Protein AF-G5H5Q1-F1 (afdb_monomer_lite)

pLDDT: mean 81.9, std 11.22, range [58.06, 96.06]

Secondary structure (DSSP, 8-state):
-PPPPPHHHHHHHHHHHHHHHHHHHHSS----------HHHHHHHHHHTT-

Structure (mmCIF, N/CA/C/O backbone):
data_AF-G5H5Q1-F1
#
_entry.id   AF-G5H5Q1-F1
#
loop_
_atom_site.group_PDB
_atom_site.id
_atom_site.type_symbol
_atom_site.label_atom_id
_atom_site.label_alt_id
_atom_site.label_comp_id
_atom_site.label_asym_id
_atom_site.label_entity_id
_atom_site.label_seq_id
_atom_site.pdbx_PDB_ins_code
_atom_site.Cartn_x
_atom_site.Cartn_y
_atom_site.Cartn_z
_atom_site.occupancy
_atom_site.B_iso_or_equiv
_atom_site.auth_seq_id
_atom_site.auth_comp_id
_atom_site.auth_asym_id
_atom_site.auth_atom_id
_atom_site.pdbx_PDB_model_num
ATOM 1 N N . MET A 1 1 ? -10.536 1.892 30.041 1.00 65.50 1 MET A N 1
ATOM 2 C CA . MET A 1 1 ? -10.630 3.081 29.161 1.00 65.50 1 MET A CA 1
ATOM 3 C C . MET A 1 1 ? -11.048 2.621 27.768 1.00 65.50 1 MET A C 1
ATOM 5 O O . MET A 1 1 ? -10.342 1.798 27.195 1.00 65.50 1 MET A O 1
ATOM 9 N N . LYS A 1 2 ? -12.210 3.047 27.246 1.00 69.50 2 LYS A N 1
ATOM 10 C CA . LYS A 1 2 ? -12.626 2.689 25.875 1.00 69.50 2 LYS A CA 1
ATOM 11 C C . LYS A 1 2 ? -11.642 3.327 24.892 1.00 69.50 2 LYS A C 1
ATOM 13 O O . LYS A 1 2 ? -11.450 4.541 24.939 1.00 69.50 2 LYS A O 1
ATOM 18 N N . LYS A 1 3 ? -11.000 2.522 24.039 1.00 77.88 3 LYS A N 1
ATOM 19 C CA . LYS A 1 3 ? -10.132 3.049 22.980 1.00 77.88 3 LYS A CA 1
ATOM 20 C C . LYS A 1 3 ? -11.020 3.817 22.003 1.00 77.88 3 LYS A C 1
ATOM 22 O O . LYS A 1 3 ? -11.939 3.241 21.428 1.00 77.88 3 LYS A O 1
ATOM 27 N N . ARG A 1 4 ? -10.802 5.127 21.892 1.00 86.94 4 ARG A N 1
ATOM 28 C CA . ARG A 1 4 ? -11.466 5.950 20.880 1.00 86.94 4 ARG A CA 1
ATOM 29 C C . ARG A 1 4 ? -10.872 5.589 19.525 1.00 86.94 4 ARG A C 1
ATOM 31 O O . ARG A 1 4 ? -9.656 5.455 19.424 1.00 86.94 4 ARG A O 1
ATOM 38 N N . ILE A 1 5 ? -11.730 5.415 18.525 1.00 86.81 5 ILE A N 1
ATOM 39 C CA . ILE A 1 5 ? -11.293 5.208 17.145 1.00 86.81 5 ILE A CA 1
ATOM 40 C C . ILE A 1 5 ? -10.553 6.473 16.726 1.00 86.81 5 ILE A C 1
ATOM 42 O O . ILE A 1 5 ? -11.107 7.571 16.797 1.00 86.81 5 ILE A O 1
ATOM 46 N N . THR A 1 6 ? -9.287 6.318 16.362 1.00 92.62 6 THR A N 1
ATOM 47 C CA . THR A 1 6 ? -8.461 7.419 15.874 1.00 92.62 6 THR A CA 1
ATOM 48 C C . THR A 1 6 ? -8.580 7.533 14.357 1.00 92.62 6 THR A C 1
ATOM 50 O O . THR A 1 6 ? -8.974 6.589 13.671 1.00 92.62 6 THR A O 1
ATOM 53 N N . GLU A 1 7 ? -8.186 8.675 13.801 1.00 93.12 7 GLU A N 1
ATOM 54 C CA . GLU A 1 7 ? -8.101 8.860 12.347 1.00 93.12 7 GLU A CA 1
ATOM 55 C C . GLU A 1 7 ? -7.195 7.807 11.684 1.00 93.12 7 GLU A C 1
ATOM 57 O O . GLU A 1 7 ? -7.488 7.290 10.606 1.00 93.12 7 GLU A O 1
ATOM 62 N N . GLN A 1 8 ? -6.122 7.402 12.368 1.00 93.94 8 GLN A N 1
ATOM 63 C CA . GLN A 1 8 ? -5.247 6.337 11.885 1.00 93.94 8 GLN A CA 1
ATOM 64 C C . GLN A 1 8 ? -5.958 4.989 11.772 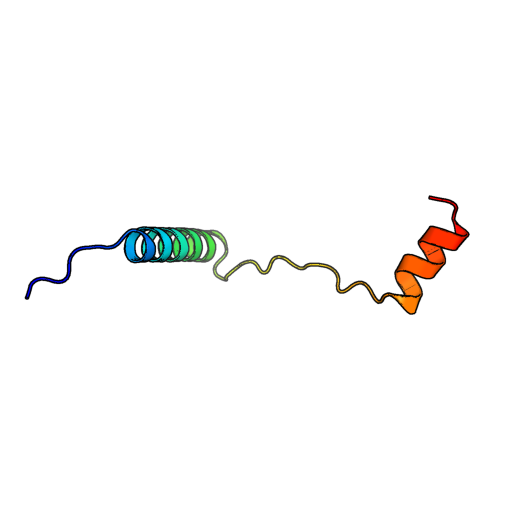1.00 93.94 8 GLN A C 1
ATOM 66 O O . GLN A 1 8 ? -5.675 4.225 10.847 1.00 93.94 8 GLN A O 1
ATOM 71 N N . ASP A 1 9 ? -6.868 4.690 12.696 1.00 94.31 9 ASP A N 1
ATOM 72 C CA . ASP A 1 9 ? -7.637 3.449 12.663 1.00 94.31 9 ASP A CA 1
ATOM 73 C C . ASP A 1 9 ? -8.594 3.441 11.468 1.00 94.31 9 ASP A C 1
ATOM 75 O O . ASP A 1 9 ? -8.685 2.434 10.764 1.00 94.31 9 ASP A O 1
ATOM 79 N N . TYR A 1 10 ? -9.216 4.586 11.168 1.00 94.56 10 TYR A N 1
ATOM 80 C CA . TYR A 1 10 ? -10.042 4.761 9.973 1.00 94.56 10 TYR A CA 1
ATOM 81 C C . TYR A 1 10 ? -9.240 4.531 8.683 1.00 94.56 10 TYR A C 1
ATOM 83 O O . TYR A 1 10 ? -9.632 3.734 7.828 1.00 94.56 10 TYR A O 1
ATOM 91 N N . LEU A 1 11 ? -8.060 5.150 8.566 1.00 95.88 11 LEU A N 1
ATOM 92 C CA . LEU A 1 11 ? -7.188 4.971 7.402 1.00 95.88 11 LEU A CA 1
ATOM 93 C C . LEU A 1 11 ? -6.727 3.515 7.243 1.00 95.88 11 LEU A C 1
ATOM 95 O O . LEU A 1 11 ? -6.662 3.001 6.124 1.00 95.88 11 LEU A O 1
ATOM 99 N N . LYS A 1 12 ? -6.410 2.828 8.348 1.00 95.94 12 LYS A N 1
ATOM 100 C CA . LYS A 1 12 ? -6.041 1.404 8.326 1.00 95.94 12 LYS A CA 1
ATOM 101 C C . LYS A 1 12 ? -7.202 0.526 7.869 1.00 95.94 12 LYS A C 1
ATOM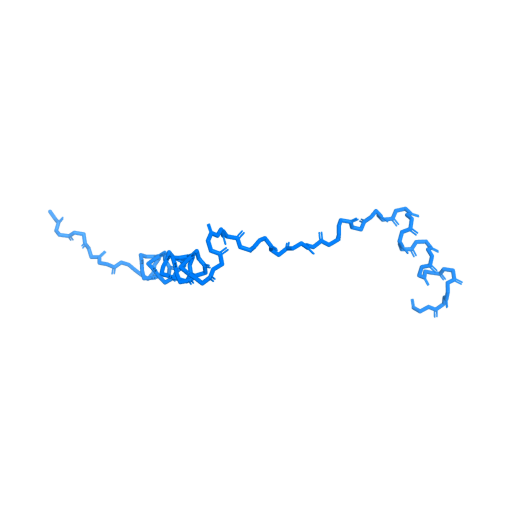 103 O O . LYS A 1 12 ? -6.980 -0.360 7.044 1.00 95.94 12 LYS A O 1
ATOM 108 N N . ALA A 1 13 ? -8.413 0.782 8.361 1.00 96.06 13 ALA A 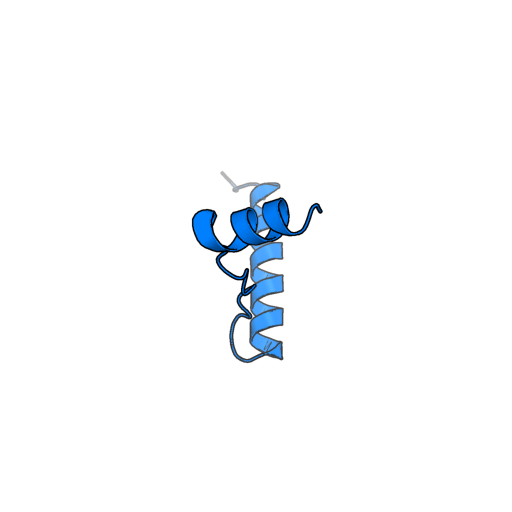N 1
ATOM 109 C CA . ALA A 1 13 ? -9.608 0.053 7.950 1.00 96.06 13 ALA A CA 1
ATOM 110 C C . ALA A 1 13 ? -9.864 0.215 6.445 1.00 96.06 13 ALA A C 1
ATOM 112 O O . ALA A 1 13 ? -10.017 -0.783 5.745 1.00 96.06 13 ALA A O 1
ATOM 113 N N . HIS A 1 14 ? -9.789 1.444 5.927 1.00 95.50 14 HIS A N 1
ATOM 114 C CA . HIS A 1 14 ? -9.983 1.712 4.501 1.00 95.50 14 HIS A CA 1
ATOM 115 C C . HIS A 1 14 ? -8.921 1.029 3.621 1.00 95.50 14 HIS A C 1
ATOM 117 O O . HIS A 1 14 ? -9.239 0.443 2.587 1.00 95.50 14 HIS A O 1
ATOM 123 N N . ARG A 1 15 ? -7.644 1.048 4.032 1.00 93.25 15 ARG A N 1
ATOM 124 C CA . ARG A 1 15 ? -6.571 0.328 3.316 1.00 93.25 15 ARG A CA 1
ATOM 125 C C . ARG A 1 15 ? -6.818 -1.179 3.281 1.00 93.25 15 ARG A C 1
ATOM 127 O O . ARG A 1 15 ? -6.567 -1.805 2.256 1.00 93.25 15 ARG A O 1
ATOM 134 N N . LYS A 1 16 ? -7.289 -1.754 4.392 1.00 94.56 16 LYS A N 1
ATOM 135 C CA . LYS A 1 16 ? -7.603 -3.183 4.485 1.00 94.56 16 LYS A CA 1
ATOM 136 C C . LYS A 1 16 ? -8.782 -3.549 3.581 1.00 94.56 16 LYS A C 1
ATOM 138 O O . LYS A 1 16 ? -8.644 -4.475 2.792 1.00 94.56 16 LYS A O 1
ATOM 143 N N . ALA A 1 17 ? -9.865 -2.775 3.628 1.00 95.12 17 ALA A N 1
ATOM 144 C CA . ALA A 1 17 ? -11.037 -2.973 2.776 1.00 95.12 17 ALA A CA 1
ATOM 145 C C . ALA A 1 17 ? -10.673 -2.935 1.282 1.00 95.12 17 ALA A C 1
ATOM 147 O O . ALA A 1 17 ? -10.973 -3.869 0.548 1.00 95.12 17 ALA A O 1
ATOM 148 N N . SER A 1 18 ? -9.903 -1.931 0.851 1.00 92.50 18 SER A N 1
ATOM 149 C CA . SER A 1 18 ? -9.434 -1.842 -0.538 1.00 92.50 18 SER A CA 1
ATOM 150 C C . SER A 1 18 ? -8.585 -3.053 -0.961 1.00 92.50 18 SER A C 1
ATOM 152 O O . SER A 1 18 ? -8.709 -3.538 -2.086 1.00 92.50 18 SER A O 1
ATOM 154 N N . ARG A 1 19 ? -7.755 -3.588 -0.051 1.00 90.31 19 ARG A N 1
ATOM 155 C CA . ARG A 1 19 ? -6.965 -4.809 -0.286 1.00 90.31 19 ARG A CA 1
ATOM 156 C C . ARG A 1 19 ? -7.853 -6.042 -0.443 1.00 90.31 19 ARG A C 1
ATOM 158 O O . ARG A 1 19 ? -7.582 -6.886 -1.290 1.00 90.31 19 ARG A O 1
ATOM 165 N N . GLU A 1 20 ? -8.881 -6.168 0.385 1.00 92.94 20 GLU A N 1
ATOM 166 C CA . GLU A 1 20 ? -9.825 -7.287 0.339 1.00 92.94 20 GLU A CA 1
ATOM 167 C C . GLU A 1 20 ? -10.655 -7.254 -0.947 1.00 92.94 20 GLU A C 1
ATOM 169 O O . GLU A 1 20 ? -10.785 -8.281 -1.606 1.00 92.94 20 GLU A O 1
ATOM 174 N N . GLU A 1 21 ? -11.112 -6.078 -1.379 1.00 92.94 21 GLU A N 1
ATOM 175 C CA . GLU A 1 21 ? -11.788 -5.887 -2.671 1.00 92.94 21 GLU A CA 1
ATOM 176 C C . GLU A 1 21 ? -10.891 -6.230 -3.869 1.00 92.94 21 GLU A C 1
ATOM 178 O O . GLU A 1 21 ? -11.343 -6.764 -4.883 1.00 92.94 21 GLU A O 1
ATOM 183 N N . GLU A 1 22 ? -9.603 -5.902 -3.784 1.00 89.62 22 GLU A N 1
ATOM 184 C CA . GLU A 1 22 ? -8.603 -6.251 -4.790 1.00 89.62 22 GLU A CA 1
ATOM 185 C C . GLU A 1 22 ? -8.389 -7.771 -4.859 1.00 89.62 22 GLU A C 1
ATOM 187 O O . GLU A 1 22 ? -8.401 -8.351 -5.946 1.00 89.62 22 GLU A O 1
ATOM 192 N N . ILE A 1 23 ? -8.264 -8.434 -3.705 1.00 91.56 23 ILE A N 1
ATOM 193 C CA . ILE A 1 23 ? -8.138 -9.894 -3.618 1.00 91.56 23 ILE A CA 1
ATOM 194 C C . ILE A 1 23 ? -9.418 -10.579 -4.110 1.00 91.56 23 ILE A C 1
ATOM 196 O O . ILE A 1 23 ? -9.321 -11.545 -4.860 1.00 91.56 23 ILE A O 1
ATOM 200 N N . ALA A 1 24 ? -10.601 -10.073 -3.760 1.00 93.38 24 ALA A N 1
ATOM 201 C CA . ALA A 1 24 ? -11.876 -10.625 -4.211 1.00 93.38 24 ALA A CA 1
ATOM 202 C C . ALA A 1 24 ? -12.019 -10.571 -5.741 1.00 93.38 24 ALA A C 1
ATOM 204 O O . ALA A 1 24 ? -12.512 -11.517 -6.349 1.00 93.38 24 ALA A O 1
ATOM 205 N N . ARG A 1 25 ? -11.545 -9.491 -6.377 1.00 91.81 25 ARG A N 1
ATOM 206 C CA . ARG A 1 25 ? -11.590 -9.337 -7.840 1.00 91.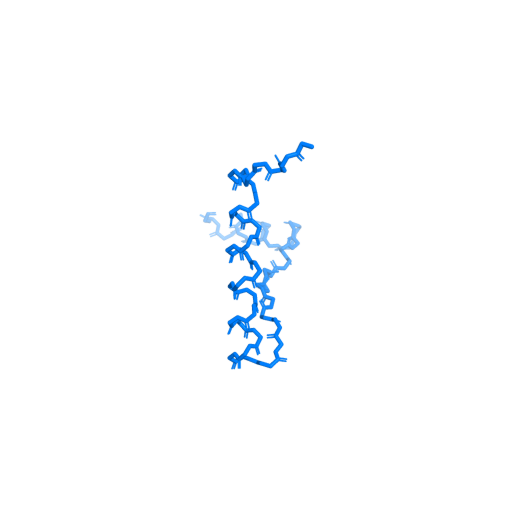81 25 ARG A CA 1
ATOM 207 C C . ARG A 1 25 ? -10.520 -10.134 -8.580 1.00 91.81 25 ARG A C 1
ATOM 209 O O . ARG A 1 25 ? -10.785 -10.625 -9.673 1.00 91.81 25 ARG A O 1
ATOM 216 N N . HIS A 1 26 ? -9.306 -10.221 -8.040 1.00 89.25 26 HIS A N 1
ATOM 217 C CA . HIS A 1 26 ? -8.144 -10.735 -8.779 1.00 89.25 26 HIS A CA 1
ATOM 218 C C . HIS A 1 26 ? -7.599 -12.068 -8.246 1.00 89.25 26 HIS A C 1
ATOM 220 O O . HIS A 1 26 ? -6.646 -12.609 -8.811 1.00 89.25 26 HIS A O 1
ATOM 226 N N . GLY A 1 27 ? -8.145 -12.582 -7.140 1.00 91.06 27 GLY A N 1
ATOM 227 C CA . GLY A 1 27 ? -7.674 -13.777 -6.426 1.00 91.06 27 GLY A CA 1
ATOM 228 C C . GLY A 1 27 ? -6.311 -13.608 -5.745 1.00 91.06 27 GLY A C 1
ATOM 229 O O . GLY A 1 27 ? -5.865 -14.475 -4.999 1.00 91.06 27 GLY A O 1
ATOM 230 N N . ARG A 1 28 ? -5.628 -12.490 -5.996 1.00 84.94 28 ARG A N 1
ATOM 231 C CA . ARG A 1 28 ? -4.346 -12.120 -5.411 1.00 84.94 28 ARG A CA 1
ATOM 232 C C . ARG A 1 28 ? -4.244 -10.604 -5.347 1.00 84.94 28 ARG A C 1
ATOM 234 O O . ARG A 1 28 ? -4.854 -9.920 -6.169 1.00 84.94 28 ARG A O 1
ATOM 241 N N . PRO A 1 29 ? -3.409 -10.070 -4.455 1.00 83.62 29 PRO A N 1
ATOM 242 C CA . PRO A 1 29 ? -3.103 -8.663 -4.519 1.00 83.62 29 PRO A CA 1
ATOM 243 C C . PRO A 1 29 ? -2.325 -8.326 -5.799 1.00 83.62 29 PRO A C 1
ATOM 245 O O . PRO A 1 29 ? -1.325 -8.969 -6.130 1.00 83.62 29 PRO A O 1
ATOM 248 N N . VAL A 1 30 ? -2.774 -7.302 -6.512 1.00 81.00 30 VAL A N 1
ATOM 249 C CA . VAL A 1 30 ? -2.122 -6.739 -7.688 1.00 81.00 30 VAL A CA 1
ATOM 250 C C . VAL A 1 30 ? -0.987 -5.840 -7.204 1.00 81.00 30 VAL A C 1
ATOM 252 O O . VAL A 1 30 ? -1.163 -4.750 -6.662 1.00 81.00 30 VAL A O 1
ATOM 255 N N . GLY A 1 31 ? 0.245 -6.314 -7.368 1.00 75.69 31 GLY A N 1
ATOM 256 C CA . GLY A 1 31 ? 1.403 -5.454 -7.166 1.00 75.69 31 GLY A CA 1
ATOM 257 C C . GLY A 1 31 ? 1.373 -4.317 -8.185 1.00 75.69 31 GLY A C 1
ATO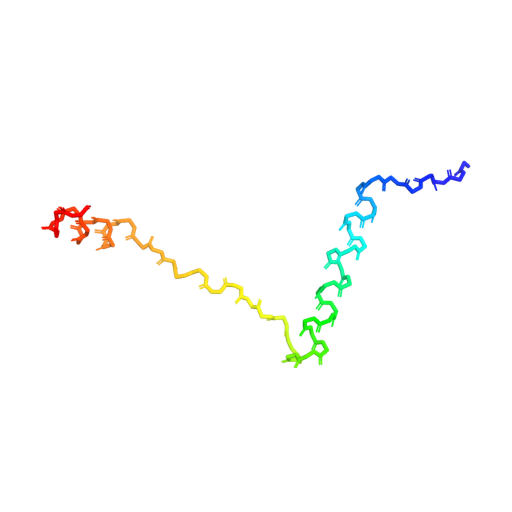M 258 O O . GLY A 1 31 ? 1.276 -4.573 -9.385 1.00 75.69 31 GLY A O 1
ATOM 259 N N . GLN A 1 32 ? 1.519 -3.066 -7.738 1.00 70.00 32 GLN A N 1
ATOM 260 C CA . GLN A 1 32 ? 1.962 -2.011 -8.645 1.00 70.00 32 GLN A CA 1
ATOM 261 C C . GLN A 1 32 ? 3.383 -2.374 -9.080 1.00 70.00 32 GLN A C 1
ATOM 263 O O . GLN A 1 32 ? 4.349 -2.100 -8.366 1.00 70.00 32 GLN A O 1
ATOM 268 N N . SER A 1 33 ? 3.525 -3.037 -10.228 1.00 65.19 33 SER A N 1
ATOM 269 C CA . SER A 1 33 ? 4.826 -3.304 -10.826 1.00 65.19 33 SER A CA 1
ATOM 270 C C . SER A 1 33 ? 5.421 -1.973 -11.282 1.00 65.19 33 SER A C 1
ATOM 272 O O . SER A 1 33 ? 5.299 -1.565 -12.438 1.00 65.19 33 SER A O 1
ATOM 274 N N . ARG A 1 34 ? 6.055 -1.244 -10.365 1.00 64.06 34 ARG A N 1
ATOM 275 C CA . ARG A 1 34 ? 6.935 -0.148 -10.751 1.00 64.06 34 ARG A CA 1
ATOM 276 C C . ARG A 1 34 ? 8.151 -0.803 -11.380 1.00 64.06 34 ARG A C 1
ATOM 278 O O . ARG A 1 34 ? 8.899 -1.495 -10.696 1.00 64.06 34 ARG A O 1
ATOM 285 N N . VAL A 1 35 ? 8.328 -0.611 -12.687 1.00 70.19 35 VAL A N 1
ATOM 286 C CA . VAL A 1 35 ? 9.556 -1.015 -13.379 1.00 70.19 35 VAL A CA 1
ATOM 287 C C . VAL A 1 35 ? 10.726 -0.452 -12.581 1.00 70.19 35 VAL A C 1
ATOM 289 O O . VAL A 1 35 ? 10.853 0.767 -12.451 1.00 70.19 35 VAL A O 1
ATOM 292 N N . HIS A 1 36 ? 11.555 -1.328 -12.016 1.00 72.00 36 HIS A N 1
ATOM 293 C CA . HIS A 1 36 ? 12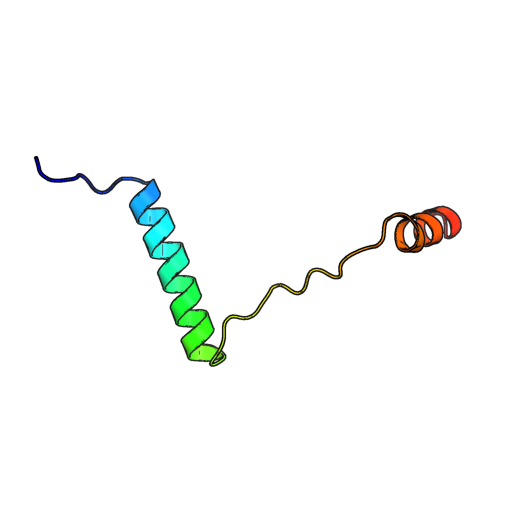.755 -0.910 -11.312 1.00 72.00 36 HIS A CA 1
ATOM 294 C C . HIS A 1 36 ? 13.700 -0.263 -12.333 1.00 72.00 36 HIS A C 1
ATOM 296 O O . HIS A 1 36 ? 14.302 -0.939 -13.169 1.00 72.00 36 HIS A O 1
ATOM 302 N N . ARG A 1 37 ? 13.770 1.072 -12.338 1.00 68.38 37 ARG A N 1
ATOM 303 C CA . ARG A 1 37 ? 14.621 1.816 -13.270 1.00 68.38 37 ARG A CA 1
ATOM 304 C C . ARG A 1 37 ? 16.049 1.815 -12.730 1.00 68.38 37 ARG A C 1
ATOM 306 O O . ARG A 1 37 ? 16.338 2.452 -11.723 1.00 68.38 37 ARG A O 1
ATOM 313 N N . SER A 1 38 ? 16.957 1.131 -13.423 1.00 73.94 38 SER A N 1
ATOM 314 C CA . SER A 1 38 ? 18.392 1.301 -13.190 1.00 73.94 38 SER A CA 1
ATOM 315 C C . SER A 1 38 ? 18.806 2.704 -13.634 1.00 73.94 38 SER A C 1
ATOM 317 O O . SER A 1 38 ? 18.782 3.001 -14.831 1.00 73.94 38 SER A O 1
ATOM 319 N N . LYS A 1 39 ? 19.223 3.547 -12.682 1.00 69.56 39 LYS A N 1
ATOM 320 C CA . LYS A 1 39 ? 19.711 4.918 -12.921 1.00 69.56 39 LYS A CA 1
ATOM 321 C C . LYS A 1 39 ? 20.768 4.971 -14.033 1.00 69.56 39 LYS A C 1
ATOM 323 O O . LYS A 1 39 ? 20.697 5.788 -14.943 1.00 69.56 39 LYS A O 1
ATOM 328 N N . LYS A 1 40 ? 21.709 4.019 -14.035 1.00 73.81 40 LYS A N 1
ATOM 329 C CA . LYS A 1 40 ? 22.805 3.949 -15.020 1.00 73.81 40 LYS A CA 1
ATOM 330 C C . LYS A 1 40 ? 22.323 3.679 -16.449 1.00 73.81 40 LYS A C 1
ATOM 332 O O . LYS A 1 40 ? 22.914 4.188 -17.398 1.00 73.81 40 LYS A O 1
ATOM 337 N N . ALA A 1 41 ? 21.307 2.835 -16.624 1.00 69.50 41 ALA A N 1
ATOM 338 C CA . ALA A 1 41 ? 20.864 2.409 -17.950 1.00 69.50 41 ALA A CA 1
ATOM 339 C C . ALA A 1 41 ? 19.704 3.256 -18.488 1.00 69.50 41 ALA A C 1
ATOM 341 O O . ALA A 1 41 ? 19.692 3.566 -19.679 1.00 69.50 41 ALA A O 1
ATOM 342 N N . TYR A 1 42 ? 18.751 3.623 -17.628 1.00 70.00 42 TYR A N 1
ATOM 343 C CA . TYR A 1 42 ? 17.550 4.359 -18.012 1.00 70.00 42 TYR A CA 1
ATOM 344 C C . TYR A 1 42 ? 17.837 5.853 -18.181 1.00 70.00 42 TYR A C 1
ATOM 346 O O . TYR A 1 42 ? 17.655 6.383 -19.278 1.00 70.00 42 TYR A O 1
ATOM 354 N N . ASP A 1 43 ? 18.392 6.506 -17.158 1.00 71.25 43 ASP A N 1
ATOM 355 C CA . ASP A 1 43 ? 18.595 7.959 -17.194 1.00 71.25 43 ASP A CA 1
ATOM 356 C C . ASP A 1 43 ? 19.678 8.350 -18.204 1.00 71.25 43 ASP A C 1
ATOM 358 O O . ASP A 1 43 ? 19.512 9.329 -18.917 1.00 71.25 43 ASP A O 1
ATOM 362 N N . ARG A 1 44 ? 20.723 7.527 -18.387 1.00 72.12 44 ARG A N 1
ATOM 363 C CA . ARG A 1 44 ? 21.745 7.740 -19.432 1.00 72.12 44 ARG A CA 1
ATOM 364 C C . ARG A 1 44 ? 21.174 7.700 -20.852 1.00 72.12 44 ARG A C 1
ATOM 366 O O . ARG A 1 44 ? 21.656 8.410 -21.728 1.00 72.12 44 ARG A O 1
ATOM 373 N N . LYS A 1 45 ? 20.186 6.835 -21.116 1.00 75.56 45 LYS A N 1
ATOM 374 C CA . LYS A 1 45 ? 19.508 6.804 -22.423 1.00 75.56 45 LYS A CA 1
ATOM 375 C C . LYS A 1 45 ? 18.628 8.037 -22.599 1.00 75.56 45 LYS A C 1
ATOM 377 O O . LYS A 1 45 ? 18.604 8.580 -23.694 1.00 75.56 45 LYS A O 1
ATOM 382 N N . LYS A 1 46 ? 17.960 8.487 -21.533 1.00 74.62 46 LYS A N 1
ATOM 383 C CA . LYS A 1 46 ? 17.121 9.689 -21.552 1.00 74.62 46 LYS A CA 1
ATOM 384 C C . LYS A 1 46 ? 17.947 10.960 -21.787 1.00 74.62 46 LYS A C 1
ATOM 386 O O . LYS A 1 46 ? 17.634 11.710 -22.701 1.00 74.62 46 LYS A O 1
ATOM 391 N N . THR A 1 47 ? 19.054 11.135 -21.061 1.00 75.50 47 THR A N 1
ATOM 392 C CA . THR A 1 47 ? 19.971 12.271 -21.259 1.00 75.50 47 THR A CA 1
ATOM 393 C C . THR A 1 47 ? 20.617 12.251 -22.641 1.00 75.50 47 THR A C 1
ATOM 395 O O . THR A 1 47 ? 20.723 13.292 -23.277 1.00 75.50 47 THR A O 1
ATOM 398 N N . LYS A 1 48 ? 20.990 11.068 -23.155 1.00 75.75 48 LYS A N 1
ATOM 399 C CA . LYS A 1 48 ? 21.489 10.919 -24.533 1.00 75.75 48 LYS A CA 1
ATOM 400 C C . LYS A 1 48 ? 20.418 11.227 -25.588 1.00 75.75 48 LYS A C 1
ATOM 402 O O . LYS A 1 48 ? 20.759 11.706 -26.661 1.00 75.75 48 LYS A O 1
ATOM 407 N N . ALA A 1 49 ? 19.151 10.933 -25.301 1.00 80.75 49 ALA A N 1
ATOM 408 C CA . ALA A 1 49 ? 18.025 11.219 -26.188 1.00 80.75 49 ALA A CA 1
ATOM 409 C C . ALA A 1 49 ? 17.564 12.690 -26.142 1.00 80.75 49 ALA A C 1
ATOM 411 O O . ALA A 1 49 ? 16.683 13.052 -26.913 1.00 80.75 49 ALA A O 1
ATOM 412 N N . GLY A 1 50 ? 18.152 13.528 -25.276 1.00 64.31 50 GLY A N 1
ATOM 413 C CA . GLY A 1 50 ? 17.886 14.969 -25.227 1.00 64.31 50 GLY A CA 1
ATOM 414 C C . GLY A 1 50 ? 16.512 15.366 -24.675 1.00 64.31 50 GLY A C 1
ATOM 415 O O . GLY A 1 50 ? 16.066 16.473 -24.961 1.00 64.31 50 GLY A O 1
ATOM 416 N N . VAL A 1 51 ? 15.847 14.483 -23.914 1.00 58.06 51 VAL A N 1
ATOM 417 C CA . VAL A 1 51 ? 14.554 14.756 -23.244 1.00 58.06 51 VAL A CA 1
ATOM 418 C C . VAL A 1 51 ? 14.748 15.147 -21.788 1.00 58.06 51 VAL A C 1
ATOM 420 O O . VAL A 1 51 ? 15.436 14.383 -21.067 1.00 58.06 51 VAL A O 1
#

Radius of gyration: 20.14 Å; chains: 1; bounding box: 35×29×55 Å

Sequence (51 aa):
MKKRITEQDYLKAHRKASREEEIARHGRPVGQSRVHRSKKAYDRKKTKAGV

Organism: NCBI:txid742725

Foldseek 3Di:
DPDDCDPVNVVVVVVVVVQVVCCVVPVHHDDPPPPPDDCVPRVVVVVVVVD